Protein AF-A0A844P7H4-F1 (afdb_monomer)

Foldseek 3Di:
DCVVCVVVVVVVVVVVPVVVVVVVVVVVVVVVVVVVVVVVVVVVVVVVVLVVVLVVVLVVLLVVLVVVVVVVCVPDDVVVVVVVPVVDDPCNSVVVSVVVSVVVNVVSVVVVVVVVVVVVD

Organism: Aliivibrio fischeri (NCBI:txid668)

Solvent-accessible surface area (backbone atoms o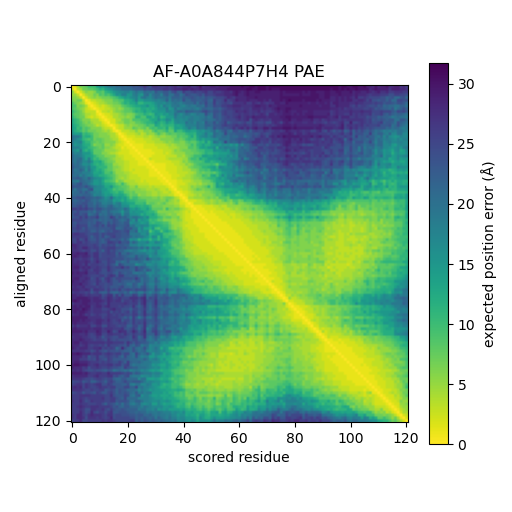nly — not comparable to full-atom values): 6699 Å² total; per-residue (Å²): 133,68,74,78,48,51,65,55,52,49,50,51,55,60,63,45,49,60,58,50,52,52,50,52,52,51,47,53,53,49,51,52,51,50,51,50,48,53,58,54,47,51,56,53,50,52,54,50,52,49,52,51,50,49,52,52,52,35,50,50,49,42,52,48,57,52,54,52,49,53,57,49,57,72,76,46,61,70,70,57,58,54,56,48,57,75,75,49,61,93,57,50,64,64,53,53,33,49,56,52,32,53,54,49,45,54,50,52,49,56,50,51,55,52,52,54,53,63,72,75,101

Mean predicted aligned error: 13.63 Å

InterPro domains:
  IPR035210 Protein of unknown function DUF5455 [PF17537] (19-113)

Sequence (121 aa):
MPVFLLPVLGSIATALRIPAIVAFIAGLVAQLVAWFSVFIARGIALNLAIVVLVVALAVAISAGFWSMLEGISYVLPPEFSKAMGMITPSNAVPCLSTIAAAKIARWVWIWQVYAIHKVTG

Secondary structure (DSSP, 8-state):
--GGGHHHHHHHHHHHHHHHHHHHHHHHHHHHHHHHHHHHHHHHHHHHHHHHHHHHHHHHHHHHHHHHHHHHHHHS-HHHHHHHHHHS-TTHHHHHHHHHHHHHHHHHHHHHHHHHHHHH-

Structure (mmCIF, N/CA/C/O backbone):
data_AF-A0A844P7H4-F1
#
_entry.id   AF-A0A844P7H4-F1
#
loop_
_atom_site.group_PDB
_atom_site.id
_atom_site.type_symbol
_atom_site.label_atom_id
_atom_site.label_alt_id
_atom_site.label_comp_id
_atom_site.label_asym_id
_atom_site.label_entity_id
_atom_site.label_seq_id
_atom_site.pdbx_PDB_ins_code
_atom_site.Cartn_x
_atom_site.Cartn_y
_atom_site.Cartn_z
_atom_site.occupancy
_atom_site.B_iso_or_equiv
_atom_site.auth_seq_id
_atom_site.auth_comp_id
_atom_site.auth_asym_id
_atom_site.auth_atom_id
_atom_site.pdbx_PDB_model_num
ATOM 1 N N . MET A 1 1 ? -56.809 -23.450 33.975 1.00 49.19 1 MET A N 1
ATOM 2 C CA . MET A 1 1 ? -56.123 -23.398 35.286 1.00 49.19 1 MET A CA 1
ATOM 3 C C . MET A 1 1 ? -54.782 -22.641 35.178 1.00 49.19 1 MET A C 1
ATOM 5 O O . MET A 1 1 ? -53.750 -23.221 35.480 1.00 49.19 1 MET A O 1
ATOM 9 N N . PRO A 1 2 ? -54.739 -21.362 34.741 1.00 57.38 2 PRO A N 1
ATOM 10 C CA . PRO A 1 2 ? -53.464 -20.647 34.563 1.00 57.38 2 PRO A CA 1
ATOM 11 C C . PRO A 1 2 ? -52.957 -19.952 35.841 1.00 57.38 2 PRO A C 1
ATOM 13 O O . PRO A 1 2 ? -51.840 -19.446 35.870 1.00 57.38 2 PRO A O 1
ATOM 16 N N . VAL A 1 3 ? -53.763 -19.930 36.909 1.00 59.84 3 VAL A N 1
ATOM 17 C CA . VAL A 1 3 ? -53.492 -19.161 38.138 1.00 59.84 3 VAL A CA 1
ATOM 18 C C . VAL A 1 3 ? -52.224 -19.637 38.862 1.00 59.84 3 VAL A C 1
ATOM 20 O O . VAL A 1 3 ? -51.541 -18.835 39.488 1.00 59.84 3 VAL A O 1
ATOM 23 N N . PHE A 1 4 ? -51.842 -20.909 38.702 1.00 60.84 4 PHE A N 1
ATOM 24 C CA . PHE A 1 4 ? -50.629 -21.473 39.306 1.00 60.84 4 PHE A CA 1
ATOM 25 C C . PHE A 1 4 ? -49.322 -20.989 38.644 1.00 60.84 4 PHE A C 1
ATOM 27 O O . PHE A 1 4 ? -48.258 -21.086 39.249 1.00 60.84 4 PHE A O 1
ATOM 34 N N . LEU A 1 5 ? -49.387 -20.431 37.426 1.00 62.44 5 LEU A N 1
ATOM 35 C CA . LEU A 1 5 ? -48.218 -19.905 36.706 1.00 62.44 5 LEU A CA 1
ATOM 36 C C . LEU A 1 5 ? -47.942 -18.426 37.008 1.00 62.44 5 LEU A C 1
ATOM 38 O O . LEU A 1 5 ? -46.821 -17.973 36.805 1.00 62.44 5 LEU A O 1
ATOM 42 N N . LEU A 1 6 ? -48.919 -17.673 37.526 1.00 70.62 6 LEU A N 1
ATOM 43 C CA . LEU A 1 6 ? -48.759 -16.258 37.893 1.00 70.62 6 LEU A CA 1
ATOM 44 C C . LEU A 1 6 ? -47.647 -15.995 38.929 1.00 70.62 6 LEU A C 1
ATOM 46 O O . LEU A 1 6 ? -46.863 -15.072 38.704 1.00 70.62 6 LEU A O 1
ATOM 50 N N . PRO A 1 7 ? -47.503 -16.777 40.020 1.00 70.44 7 PRO A N 1
ATOM 51 C CA . P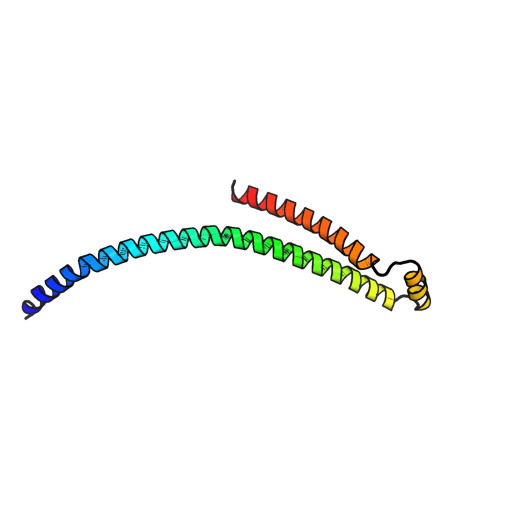RO A 1 7 ? -46.409 -16.560 40.967 1.00 70.44 7 PRO A CA 1
ATOM 52 C C . PRO A 1 7 ? -45.037 -16.944 40.392 1.00 70.44 7 PRO A C 1
ATOM 54 O O . PRO A 1 7 ? -44.039 -16.317 40.739 1.00 70.44 7 PRO A O 1
ATOM 57 N N . VAL A 1 8 ? -44.982 -17.910 39.467 1.00 70.56 8 VAL A N 1
ATOM 58 C CA . VAL A 1 8 ? -43.747 -18.313 38.768 1.00 70.56 8 VAL A CA 1
ATOM 59 C C . VAL A 1 8 ? -43.339 -17.267 37.726 1.00 70.56 8 VAL A C 1
ATOM 61 O O . VAL A 1 8 ? -42.184 -16.867 37.661 1.00 70.56 8 VAL A O 1
ATOM 64 N N . LEU A 1 9 ? -44.290 -16.743 36.952 1.00 65.94 9 LEU A N 1
ATOM 65 C CA . LEU A 1 9 ? -44.050 -15.637 36.023 1.00 65.94 9 LEU A CA 1
ATOM 66 C C . LEU A 1 9 ? -43.665 -14.351 36.769 1.00 65.94 9 LEU A C 1
ATOM 68 O O . LEU A 1 9 ? -42.801 -13.614 36.304 1.00 65.94 9 LEU A O 1
ATOM 72 N N . GLY A 1 10 ? -44.247 -14.107 37.946 1.00 70.44 10 GLY A N 1
ATOM 73 C CA . GLY A 1 10 ? -43.883 -12.989 38.817 1.00 70.44 10 GLY A CA 1
ATOM 74 C C . GLY A 1 10 ? -42.470 -13.106 39.393 1.00 70.44 10 GLY A C 1
ATOM 75 O O . GLY A 1 10 ? -41.723 -12.125 39.381 1.00 70.44 10 GLY A O 1
ATOM 76 N N . SER A 1 11 ? -42.059 -14.293 39.850 1.00 68.62 11 SER A N 1
ATOM 77 C CA . SER A 1 11 ? -40.707 -14.511 40.383 1.00 68.62 11 SER A CA 1
ATOM 78 C C . SER A 1 11 ? -39.639 -14.446 39.289 1.00 68.62 11 SER A C 1
ATOM 80 O O . SER A 1 11 ? -38.612 -13.797 39.483 1.00 68.62 11 SER A O 1
ATOM 82 N N . ILE A 1 12 ? -39.917 -15.003 38.107 1.00 67.25 12 ILE A N 1
ATOM 83 C CA . ILE A 1 12 ? -39.055 -14.904 36.921 1.00 67.25 12 ILE A CA 1
ATOM 84 C C . ILE A 1 12 ? -38.939 -13.445 36.458 1.00 67.25 12 ILE A C 1
ATOM 86 O O . ILE A 1 12 ? -37.832 -12.954 36.250 1.00 67.25 12 ILE A O 1
ATOM 90 N N . ALA A 1 13 ? -40.051 -12.709 36.362 1.00 66.38 13 ALA A N 1
ATOM 91 C CA . ALA A 1 13 ? -40.032 -11.299 35.970 1.00 66.38 13 ALA A CA 1
ATOM 92 C C . ALA A 1 13 ? -39.254 -10.423 36.965 1.00 66.38 13 ALA A C 1
ATOM 94 O O . ALA A 1 13 ? -38.560 -9.492 36.559 1.00 66.38 13 ALA A O 1
ATOM 95 N N . THR A 1 14 ? -39.331 -10.722 38.263 1.00 68.00 14 THR A N 1
ATOM 96 C CA . THR A 1 14 ? -38.598 -9.972 39.295 1.00 68.00 14 THR A CA 1
ATOM 97 C C . THR A 1 14 ? -37.107 -10.320 39.287 1.00 68.00 14 THR A C 1
ATOM 99 O O . THR A 1 14 ? -36.274 -9.422 39.398 1.00 68.00 14 THR A O 1
ATOM 102 N N . ALA A 1 15 ? -36.762 -11.592 39.064 1.00 71.19 15 ALA A N 1
ATOM 103 C CA . ALA A 1 15 ? -35.381 -12.051 38.941 1.00 71.19 15 ALA A CA 1
ATOM 104 C C . ALA A 1 15 ? -34.687 -11.533 37.669 1.00 71.19 15 ALA A C 1
ATOM 106 O O . ALA A 1 15 ? -33.499 -11.228 37.715 1.00 71.19 15 ALA A O 1
ATOM 107 N N . LEU A 1 16 ? -35.412 -11.374 36.552 1.00 70.31 16 LEU A N 1
ATOM 108 C CA . LEU A 1 16 ? -34.856 -10.853 35.294 1.00 70.31 16 LEU A CA 1
ATOM 109 C C . LEU A 1 16 ? -34.705 -9.327 35.245 1.00 70.31 16 LEU A C 1
ATOM 111 O O . LEU A 1 16 ? -33.968 -8.833 34.394 1.00 70.31 16 LEU A O 1
ATOM 115 N N . ARG A 1 17 ? -35.332 -8.560 36.147 1.00 72.38 17 ARG A N 1
ATOM 116 C CA . ARG A 1 17 ? -35.224 -7.086 36.152 1.00 72.38 17 ARG A CA 1
ATOM 117 C C . ARG A 1 17 ? -33.792 -6.589 36.344 1.00 72.38 17 ARG A C 1
ATOM 119 O O . ARG A 1 17 ? -33.374 -5.670 35.648 1.00 72.38 17 ARG A O 1
ATOM 126 N N . ILE A 1 18 ? -33.041 -7.199 37.259 1.00 74.75 18 ILE A N 1
ATOM 127 C CA . ILE A 1 18 ? -31.658 -6.792 37.550 1.00 74.75 18 ILE A CA 1
ATOM 128 C C . ILE A 1 18 ? -30.722 -7.160 36.378 1.00 74.75 18 ILE A C 1
ATOM 130 O O . ILE A 1 18 ? -30.050 -6.262 35.870 1.00 74.75 18 ILE A O 1
ATOM 134 N N . PRO A 1 19 ? -30.725 -8.406 35.855 1.00 78.19 19 PRO A N 1
ATOM 135 C CA . PRO A 1 19 ? -29.982 -8.762 34.645 1.00 78.19 19 PRO A CA 1
ATOM 136 C C . PRO A 1 19 ? -30.349 -7.921 33.419 1.00 78.19 19 PRO A C 1
ATOM 138 O O . PRO A 1 19 ? -29.464 -7.572 32.646 1.00 78.19 19 PRO A O 1
ATOM 141 N N . ALA A 1 20 ? -31.624 -7.562 33.237 1.00 76.62 20 ALA A N 1
ATOM 142 C CA . ALA A 1 20 ? -32.070 -6.771 32.091 1.00 76.62 20 ALA A CA 1
ATOM 143 C C . ALA A 1 20 ? -31.524 -5.335 32.121 1.00 76.62 20 ALA A C 1
ATOM 145 O O . ALA A 1 20 ? -31.093 -4.822 31.091 1.00 76.62 20 ALA A O 1
ATOM 146 N N . ILE A 1 21 ? -31.484 -4.698 33.296 1.00 77.00 21 ILE A N 1
ATOM 147 C CA . ILE A 1 21 ? -30.887 -3.363 33.458 1.00 77.00 21 ILE A CA 1
ATOM 148 C C . ILE A 1 21 ? -29.371 -3.429 33.249 1.00 77.00 21 ILE A C 1
ATOM 150 O O . ILE A 1 21 ? -28.807 -2.584 32.557 1.00 77.00 21 ILE A O 1
ATOM 154 N N . VAL A 1 22 ? -28.712 -4.456 33.791 1.00 81.19 22 VAL A N 1
ATOM 155 C CA . VAL A 1 22 ? -27.272 -4.667 33.595 1.00 81.19 22 VAL A CA 1
ATOM 156 C C . VAL A 1 22 ? -26.949 -4.891 32.115 1.00 81.19 22 VAL A C 1
ATOM 158 O O . VAL A 1 22 ? -26.030 -4.262 31.600 1.00 81.19 22 VAL A O 1
ATOM 161 N N . ALA A 1 23 ? -27.726 -5.711 31.406 1.00 79.88 23 ALA A N 1
ATOM 162 C CA . ALA A 1 23 ? -27.557 -5.947 29.974 1.00 79.88 23 ALA A CA 1
ATOM 163 C C . ALA A 1 23 ? -27.818 -4.684 29.139 1.00 79.88 23 ALA A C 1
ATOM 165 O O . ALA A 1 23 ? -27.099 -4.423 28.178 1.00 79.88 23 ALA A O 1
ATOM 166 N N . PHE A 1 24 ? -28.803 -3.870 29.522 1.00 78.81 24 PHE A N 1
ATOM 167 C CA . PHE A 1 24 ? -29.093 -2.597 28.865 1.00 78.81 24 PHE A CA 1
ATOM 168 C C . PHE A 1 24 ? -27.950 -1.583 29.030 1.00 78.81 24 PHE A C 1
ATOM 170 O O . PHE A 1 24 ? -27.502 -0.992 28.048 1.00 78.81 24 PHE A O 1
ATOM 177 N N . ILE A 1 25 ? -27.424 -1.418 30.249 1.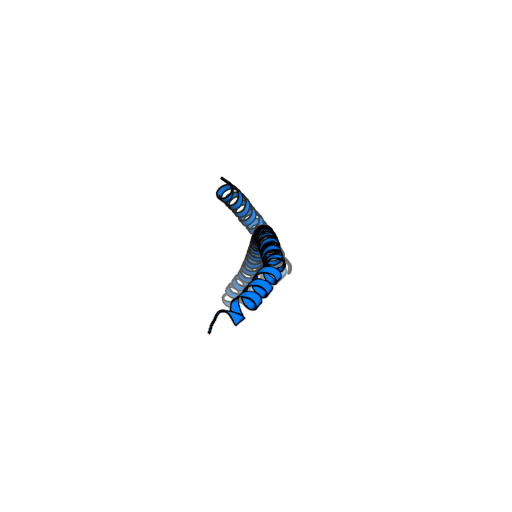00 81.94 25 ILE A N 1
ATOM 178 C CA . ILE A 1 25 ? -26.295 -0.515 30.520 1.00 81.94 25 ILE A CA 1
ATOM 179 C C . ILE A 1 25 ? -25.014 -1.033 29.857 1.00 81.94 25 ILE A C 1
ATOM 181 O O . ILE A 1 25 ? -24.302 -0.261 29.218 1.00 81.94 25 ILE A O 1
ATOM 185 N N . ALA A 1 26 ? -24.737 -2.336 29.944 1.00 77.88 26 ALA A N 1
ATOM 186 C CA . ALA A 1 26 ? -23.609 -2.953 29.251 1.00 77.88 26 ALA A CA 1
ATOM 187 C C . ALA A 1 26 ? -23.717 -2.778 27.728 1.00 77.88 26 ALA A C 1
ATOM 189 O O . ALA A 1 26 ? -22.720 -2.475 27.077 1.00 77.88 26 ALA A O 1
ATOM 190 N N . GLY A 1 27 ? -24.926 -2.889 27.171 1.00 79.44 27 GLY A N 1
ATOM 191 C CA . GLY A 1 27 ? -25.213 -2.610 25.767 1.00 79.44 27 GLY A CA 1
ATOM 192 C C . GLY A 1 27 ? -24.925 -1.157 25.384 1.00 79.44 27 GLY A C 1
ATOM 193 O O . GLY A 1 27 ? -24.248 -0.921 24.389 1.00 79.44 27 GLY A O 1
ATOM 194 N N . LEU A 1 28 ? -25.347 -0.181 26.194 1.00 81.88 28 LEU A N 1
ATOM 195 C CA . LEU A 1 28 ? -25.045 1.241 25.969 1.00 81.88 28 LEU A CA 1
ATOM 196 C C . LEU A 1 28 ? -23.541 1.537 26.009 1.00 81.88 28 LEU A C 1
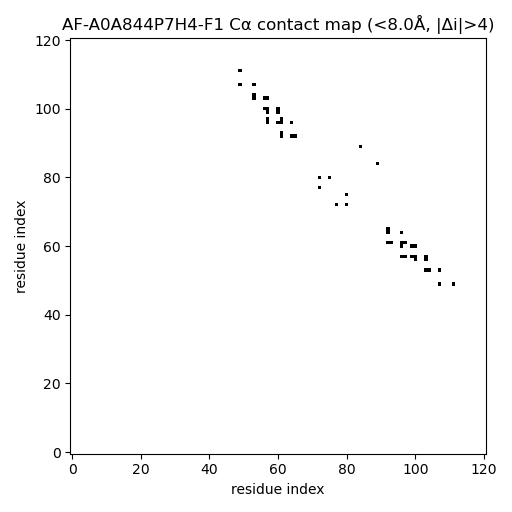ATOM 198 O O . LEU A 1 28 ? -23.030 2.258 25.152 1.00 81.88 28 LEU A O 1
ATOM 202 N N . VAL A 1 29 ? -22.821 0.959 26.972 1.00 79.06 29 VAL A N 1
ATOM 203 C CA . VAL A 1 29 ? -21.362 1.103 27.076 1.00 79.06 29 VAL A CA 1
ATOM 204 C C . VAL A 1 29 ? -20.668 0.445 25.884 1.00 79.06 29 VAL A C 1
ATOM 206 O O . VAL A 1 29 ? -19.781 1.052 25.288 1.00 79.06 29 VAL A O 1
ATOM 209 N N . ALA A 1 30 ? -21.095 -0.752 25.479 1.00 80.75 30 ALA A N 1
ATOM 210 C CA . ALA A 1 30 ? -20.564 -1.429 24.300 1.00 80.75 30 ALA A CA 1
ATOM 211 C C . ALA A 1 30 ? -20.814 -0.621 23.018 1.00 80.75 30 ALA A C 1
ATOM 213 O O . ALA A 1 30 ? -19.909 -0.492 22.199 1.00 80.75 30 ALA A O 1
ATOM 214 N N . GLN A 1 31 ? -21.996 -0.017 22.870 1.00 82.81 31 GLN A N 1
ATOM 215 C CA . GLN A 1 31 ? -22.332 0.853 21.741 1.00 82.81 31 GLN A CA 1
ATOM 216 C C . GLN A 1 31 ? -21.429 2.095 21.699 1.00 82.81 31 GLN A C 1
ATOM 218 O O . GLN A 1 31 ? -20.943 2.478 20.635 1.00 82.81 31 GLN A O 1
ATOM 223 N N . LEU A 1 32 ? -21.173 2.706 22.861 1.00 81.19 32 LEU A N 1
ATOM 224 C CA . LEU A 1 32 ? -20.301 3.871 22.992 1.00 81.19 32 LEU A CA 1
ATOM 225 C C . LEU A 1 32 ? -18.850 3.518 22.643 1.00 81.19 32 LEU A C 1
ATOM 227 O O . LEU A 1 32 ? -18.217 4.208 21.846 1.00 81.19 32 LEU A O 1
ATOM 231 N N . VAL A 1 33 ? -18.337 2.410 23.181 1.00 78.94 33 VAL A N 1
ATOM 232 C CA . VAL A 1 33 ? -16.992 1.904 22.871 1.00 78.94 33 VAL A CA 1
ATOM 233 C C . VAL A 1 33 ? -16.875 1.529 21.393 1.00 78.94 33 VAL A C 1
ATOM 235 O O . VAL A 1 33 ? -15.880 1.873 20.758 1.00 78.94 33 VAL A O 1
ATOM 238 N N . ALA A 1 34 ? -17.894 0.894 20.809 1.00 82.19 34 ALA A N 1
ATOM 239 C CA . ALA A 1 34 ? -17.929 0.575 19.386 1.00 82.19 34 ALA A CA 1
ATOM 240 C C . ALA A 1 34 ? -17.879 1.848 18.529 1.00 82.19 34 ALA A C 1
ATOM 242 O O . ALA A 1 34 ? -17.088 1.920 17.588 1.00 82.19 34 ALA A O 1
ATOM 243 N N . TRP A 1 35 ? -18.638 2.884 18.891 1.00 76.12 35 TRP A N 1
ATOM 244 C CA . TRP A 1 35 ? -18.610 4.172 18.202 1.00 76.12 35 TRP A CA 1
ATOM 245 C C . TRP A 1 35 ? -17.225 4.832 18.263 1.00 76.12 35 TRP A C 1
ATOM 247 O O . TRP A 1 35 ? -16.686 5.224 17.226 1.00 76.12 35 TRP A O 1
ATOM 257 N N . PHE A 1 36 ? -16.596 4.862 19.443 1.00 71.56 36 PHE A N 1
ATOM 258 C CA . PHE A 1 36 ? -15.223 5.356 19.592 1.00 71.56 36 PHE A CA 1
ATOM 259 C C . PHE A 1 36 ? -14.205 4.514 18.811 1.00 71.56 36 PHE A C 1
ATOM 261 O O . PHE A 1 36 ? -13.286 5.069 18.208 1.00 71.56 36 PHE A O 1
ATOM 268 N N . SER A 1 37 ? -14.379 3.191 18.762 1.00 70.31 37 SER A N 1
ATOM 269 C CA . SER A 1 37 ? -13.486 2.299 18.019 1.00 70.31 37 SER A CA 1
ATOM 270 C C . SER A 1 37 ? -13.536 2.570 16.516 1.00 70.31 37 SER A C 1
ATOM 272 O O . SER A 1 37 ? -12.490 2.676 15.884 1.00 70.31 37 SER A O 1
ATOM 274 N N . VAL A 1 38 ? -14.731 2.779 15.952 1.00 76.94 38 VAL A N 1
ATOM 275 C CA . VAL A 1 38 ? -14.916 3.118 14.535 1.00 76.94 38 VAL A CA 1
ATOM 276 C C . VAL A 1 38 ? -14.360 4.509 14.245 1.00 76.94 38 VAL A C 1
ATOM 278 O O . VAL A 1 38 ? -13.721 4.709 13.214 1.00 76.94 38 VAL A O 1
ATOM 281 N N . PHE A 1 39 ? -14.549 5.463 15.160 1.00 69.75 39 PHE A N 1
ATOM 282 C CA . PHE A 1 39 ? -14.021 6.819 15.020 1.00 69.75 39 PHE A CA 1
ATOM 283 C C . PHE A 1 39 ? -12.485 6.834 14.947 1.00 69.75 39 PHE A C 1
ATOM 285 O O . PHE A 1 39 ? -11.913 7.414 14.023 1.00 69.75 39 PHE A O 1
ATOM 292 N N . ILE A 1 40 ? -11.814 6.126 15.861 1.00 72.19 40 ILE A N 1
ATOM 293 C CA . ILE A 1 40 ? -10.349 6.000 15.874 1.00 72.19 40 ILE A CA 1
ATOM 294 C C . ILE A 1 40 ? -9.864 5.185 14.668 1.00 72.19 40 ILE A C 1
ATOM 296 O O . ILE A 1 40 ? -8.936 5.599 13.967 1.00 72.19 40 ILE A O 1
ATOM 300 N N . ALA A 1 41 ? -10.516 4.054 14.380 1.00 77.56 41 ALA A N 1
ATOM 301 C CA . ALA A 1 41 ? -10.163 3.191 13.258 1.00 77.56 41 ALA A CA 1
ATOM 302 C C . ALA A 1 41 ? -10.264 3.925 11.916 1.00 77.56 41 ALA A C 1
ATOM 304 O O . ALA A 1 41 ? -9.428 3.705 11.045 1.00 77.56 41 ALA A O 1
ATOM 305 N N . ARG A 1 42 ? -11.222 4.845 11.751 1.00 73.69 42 ARG A N 1
ATOM 306 C CA . ARG A 1 42 ? -11.373 5.643 10.527 1.00 73.69 42 ARG A CA 1
ATOM 307 C C . ARG A 1 42 ? -10.181 6.573 10.288 1.00 73.69 42 ARG A C 1
ATOM 309 O O . ARG A 1 42 ? -9.730 6.684 9.151 1.00 73.69 42 ARG A O 1
ATOM 316 N N . GLY A 1 43 ? -9.638 7.194 11.337 1.00 71.88 43 GLY A N 1
ATOM 317 C CA . GLY A 1 43 ? -8.432 8.023 11.230 1.00 71.88 43 GLY A CA 1
ATOM 318 C C . GLY A 1 43 ? -7.195 7.207 10.847 1.00 71.88 43 GLY A C 1
ATOM 319 O O . GLY A 1 43 ? -6.450 7.579 9.941 1.00 71.88 43 GLY A O 1
ATOM 320 N N . ILE A 1 44 ? -7.015 6.048 11.486 1.00 77.81 44 ILE A N 1
ATOM 321 C CA . ILE A 1 44 ? -5.901 5.134 11.195 1.00 77.81 44 ILE A CA 1
ATOM 322 C C . ILE A 1 44 ? -6.021 4.559 9.778 1.00 77.81 44 ILE A C 1
ATOM 324 O O . ILE A 1 44 ? -5.033 4.523 9.048 1.00 77.81 44 ILE A O 1
ATOM 328 N N . ALA A 1 45 ? -7.225 4.161 9.361 1.00 72.25 45 ALA A N 1
ATOM 329 C CA . ALA A 1 45 ? -7.485 3.607 8.037 1.00 72.25 45 ALA A CA 1
ATOM 330 C C . ALA A 1 45 ? -7.194 4.616 6.918 1.00 72.25 45 ALA A C 1
ATOM 332 O O . ALA A 1 45 ? -6.595 4.243 5.914 1.00 72.25 45 ALA A O 1
ATOM 333 N N . LEU A 1 46 ? -7.560 5.891 7.096 1.00 75.50 46 LEU A N 1
ATOM 334 C CA . LEU A 1 46 ? -7.234 6.945 6.130 1.00 75.50 46 LEU A CA 1
ATOM 335 C C . LEU A 1 46 ? -5.721 7.157 6.020 1.00 75.50 46 LEU A C 1
ATOM 337 O O . LEU A 1 46 ? -5.190 7.166 4.911 1.00 75.50 46 LEU A O 1
ATOM 341 N N . ASN A 1 47 ? -5.017 7.257 7.150 1.00 77.81 47 ASN A N 1
ATOM 342 C CA . ASN A 1 47 ? -3.561 7.416 7.152 1.00 77.81 47 ASN A CA 1
ATOM 343 C C . ASN A 1 47 ? -2.855 6.219 6.496 1.00 77.81 47 ASN A C 1
ATOM 345 O O . ASN A 1 47 ? -1.966 6.408 5.668 1.00 77.81 47 ASN A O 1
ATOM 349 N N . LEU A 1 48 ? -3.283 4.991 6.805 1.00 77.81 48 LEU A N 1
ATOM 350 C CA . LEU A 1 48 ? -2.760 3.781 6.166 1.00 77.81 48 LEU A CA 1
ATOM 351 C C . LEU A 1 48 ? -3.051 3.752 4.665 1.00 77.81 48 LEU A C 1
ATOM 353 O O . LEU A 1 48 ? -2.151 3.450 3.887 1.00 77.81 48 LEU A O 1
ATOM 357 N N . ALA A 1 49 ? -4.267 4.103 4.243 1.00 73.50 49 ALA A N 1
ATOM 358 C CA . ALA A 1 49 ? -4.624 4.156 2.828 1.00 73.50 49 ALA A CA 1
ATOM 359 C C . ALA A 1 49 ? -3.733 5.141 2.055 1.00 73.50 49 ALA A C 1
ATOM 361 O O . ALA A 1 49 ? -3.304 4.836 0.944 1.00 73.50 49 ALA A O 1
ATOM 362 N N . ILE A 1 50 ? -3.396 6.287 2.654 1.00 76.31 50 ILE A N 1
ATOM 363 C CA . ILE A 1 50 ? -2.501 7.282 2.048 1.00 76.31 50 ILE A CA 1
ATOM 364 C C . ILE A 1 50 ? -1.070 6.748 1.949 1.00 76.31 50 ILE A C 1
ATOM 366 O O . ILE A 1 50 ? -0.453 6.867 0.893 1.00 76.31 50 ILE A O 1
ATOM 370 N N . VAL A 1 51 ? -0.546 6.120 3.006 1.00 79.69 51 VAL A N 1
ATOM 371 C CA . VAL A 1 51 ? 0.793 5.508 2.975 1.00 79.69 51 VAL A CA 1
ATOM 372 C C . VAL A 1 51 ? 0.866 4.430 1.893 1.00 79.69 51 VAL A C 1
ATOM 374 O O . VAL A 1 51 ? 1.792 4.435 1.084 1.00 79.69 51 VAL A O 1
ATOM 377 N N . VAL A 1 52 ? -0.135 3.549 1.822 1.00 79.56 52 VAL A N 1
ATOM 378 C CA . VAL A 1 52 ? -0.219 2.502 0.794 1.00 79.56 52 VAL A CA 1
ATOM 379 C C . VAL A 1 52 ? -0.292 3.111 -0.606 1.00 79.56 52 VAL A C 1
ATOM 381 O O . VAL A 1 52 ? 0.419 2.653 -1.497 1.00 79.56 52 VAL A O 1
ATOM 384 N N . LEU A 1 53 ? -1.082 4.170 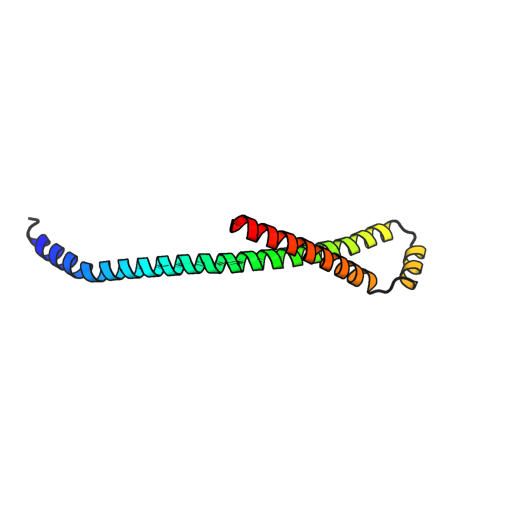-0.804 1.00 78.38 53 LEU A N 1
ATOM 385 C CA . LEU A 1 53 ? -1.179 4.879 -2.082 1.00 78.38 53 LEU A CA 1
ATOM 386 C C . LEU A 1 53 ? 0.178 5.453 -2.522 1.00 78.38 53 LEU A C 1
ATOM 388 O O . LEU A 1 53 ? 0.582 5.254 -3.667 1.00 78.38 53 LEU A O 1
ATOM 392 N N . VAL A 1 54 ? 0.898 6.135 -1.623 1.00 79.19 54 VAL A N 1
ATOM 393 C CA . VAL A 1 54 ? 2.220 6.720 -1.917 1.00 79.19 54 VAL A CA 1
ATOM 394 C C . VAL A 1 54 ? 3.234 5.633 -2.268 1.00 79.19 54 VAL A C 1
ATOM 396 O O . VAL A 1 54 ? 3.970 5.775 -3.245 1.00 79.19 54 VAL A O 1
ATOM 399 N N . VAL A 1 55 ? 3.258 4.534 -1.509 1.00 80.75 55 VAL A N 1
ATOM 400 C CA . VAL A 1 55 ? 4.162 3.405 -1.767 1.00 80.75 55 VAL A CA 1
ATOM 401 C C . VAL A 1 55 ? 3.834 2.742 -3.105 1.00 80.75 55 VAL A C 1
ATOM 403 O O . VAL A 1 55 ? 4.738 2.524 -3.910 1.00 80.75 55 VAL A O 1
ATOM 406 N N . ALA A 1 56 ? 2.557 2.481 -3.393 1.00 75.88 56 ALA A N 1
ATOM 407 C CA . ALA A 1 56 ? 2.130 1.885 -4.658 1.00 75.88 56 ALA A CA 1
ATOM 408 C C . ALA A 1 56 ? 2.518 2.757 -5.864 1.00 75.88 56 ALA A C 1
ATOM 410 O O . ALA A 1 56 ? 3.053 2.250 -6.851 1.00 75.88 56 ALA A O 1
ATOM 411 N N . LEU A 1 57 ? 2.325 4.077 -5.766 1.00 77.00 57 LEU A N 1
ATOM 412 C CA . LEU A 1 57 ? 2.752 5.034 -6.789 1.00 77.00 57 LEU 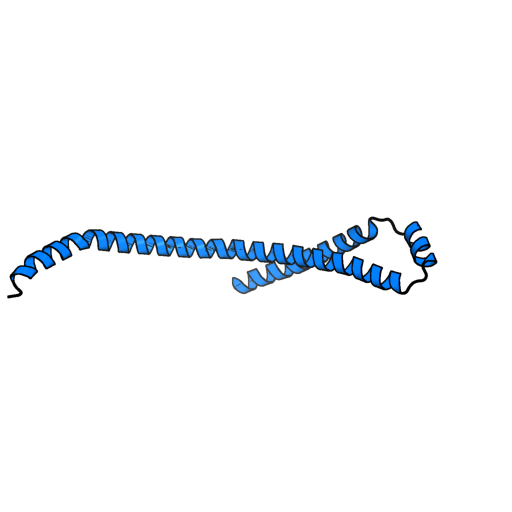A CA 1
ATOM 413 C C . LEU A 1 57 ? 4.274 5.029 -6.983 1.00 77.00 57 LEU A C 1
ATOM 415 O O . LEU A 1 57 ? 4.744 4.999 -8.118 1.00 77.00 57 LEU A O 1
ATOM 419 N N . ALA A 1 58 ? 5.056 5.019 -5.902 1.00 77.75 58 ALA A N 1
ATOM 420 C CA . ALA A 1 58 ? 6.517 4.985 -5.984 1.00 77.75 58 ALA A CA 1
ATOM 421 C C . ALA A 1 58 ? 7.040 3.703 -6.664 1.00 77.75 58 ALA A C 1
ATOM 423 O O . ALA A 1 58 ? 7.970 3.760 -7.478 1.00 77.75 58 ALA A O 1
ATOM 424 N N . VAL A 1 59 ? 6.417 2.556 -6.376 1.00 81.69 59 VAL A N 1
ATOM 425 C CA . VAL A 1 59 ? 6.731 1.276 -7.029 1.00 81.69 59 VAL A CA 1
ATOM 426 C C . VAL A 1 59 ? 6.369 1.320 -8.514 1.00 81.69 59 VAL A C 1
ATOM 428 O O . VAL A 1 59 ? 7.194 0.947 -9.346 1.00 81.69 59 VAL A O 1
ATOM 431 N N . ALA A 1 60 ? 5.189 1.840 -8.865 1.00 77.69 60 ALA A N 1
ATOM 432 C CA . ALA A 1 60 ? 4.747 1.950 -10.254 1.00 77.69 60 ALA A CA 1
ATOM 433 C C . ALA A 1 60 ? 5.677 2.836 -11.101 1.00 77.69 60 ALA A C 1
ATOM 435 O O . ALA A 1 60 ? 6.037 2.460 -12.214 1.00 77.69 60 ALA A O 1
ATOM 436 N N . ILE A 1 61 ? 6.127 3.976 -10.564 1.00 78.19 61 ILE A N 1
ATOM 437 C CA . ILE A 1 61 ? 7.110 4.845 -11.234 1.00 78.19 61 ILE A CA 1
ATOM 438 C C . ILE A 1 61 ? 8.422 4.098 -11.471 1.00 78.19 61 ILE A C 1
ATOM 440 O O . ILE A 1 61 ? 8.983 4.155 -12.562 1.00 78.19 61 ILE A O 1
ATOM 444 N N . SER A 1 62 ? 8.921 3.409 -10.443 1.00 78.19 62 SER A N 1
ATOM 445 C CA . SER A 1 62 ? 10.187 2.681 -10.529 1.00 78.19 62 SER A CA 1
ATOM 446 C C . SER A 1 62 ? 10.118 1.585 -11.592 1.00 78.19 62 SER A C 1
ATOM 448 O O . SER A 1 62 ? 11.014 1.490 -12.426 1.00 78.19 62 SER A O 1
ATOM 450 N N . ALA A 1 63 ? 9.027 0.817 -11.618 1.00 80.75 63 ALA A N 1
ATOM 451 C CA . ALA A 1 63 ? 8.777 -0.186 -12.647 1.00 80.75 63 ALA A CA 1
ATOM 452 C C . ALA A 1 63 ? 8.639 0.435 -14.050 1.00 80.75 63 ALA A C 1
ATOM 454 O O . ALA A 1 63 ? 9.147 -0.127 -15.016 1.00 80.75 63 ALA A O 1
ATOM 455 N N . GLY A 1 64 ? 8.012 1.611 -14.161 1.00 79.38 64 GLY A N 1
ATOM 456 C CA . GLY A 1 64 ? 7.891 2.355 -15.416 1.00 79.38 64 GLY A CA 1
ATOM 457 C C . GLY A 1 64 ? 9.238 2.782 -16.003 1.00 79.38 64 GLY A C 1
ATOM 458 O O . GLY A 1 64 ? 9.461 2.633 -17.199 1.00 79.38 64 GLY A O 1
ATOM 459 N N . PHE A 1 65 ? 10.171 3.263 -15.178 1.00 81.12 65 PHE A N 1
ATOM 460 C CA . PHE A 1 65 ? 11.513 3.608 -15.664 1.00 81.12 65 PHE A CA 1
ATOM 461 C C . PHE A 1 65 ? 12.269 2.388 -16.202 1.00 81.12 65 PHE A C 1
ATOM 463 O O . PHE A 1 65 ? 12.914 2.487 -17.246 1.00 81.12 65 PHE A O 1
ATOM 470 N N . TRP A 1 66 ? 12.168 1.241 -15.525 1.00 84.00 66 TRP A N 1
ATOM 471 C CA . TRP A 1 66 ? 12.787 -0.002 -15.990 1.00 84.00 66 TRP A CA 1
ATOM 472 C C . TRP A 1 66 ? 12.172 -0.498 -17.299 1.00 84.00 66 TRP A C 1
ATOM 474 O O . TRP A 1 66 ? 12.909 -0.781 -18.241 1.00 84.00 66 TRP A O 1
ATOM 484 N N . SER A 1 67 ? 10.843 -0.516 -17.408 1.00 83.88 67 SER A N 1
ATOM 485 C CA . SER A 1 67 ? 10.170 -0.977 -18.626 1.00 83.88 67 SER A CA 1
ATOM 486 C C . SER A 1 67 ? 10.418 -0.063 -19.828 1.00 83.88 67 SER A C 1
ATOM 488 O O . SER A 1 67 ? 10.563 -0.548 -20.949 1.00 83.88 67 SER A O 1
ATOM 490 N N . MET A 1 68 ? 10.535 1.253 -19.621 1.00 82.12 68 MET A N 1
ATOM 491 C CA . MET A 1 68 ? 10.919 2.185 -20.687 1.00 82.12 68 MET A CA 1
ATOM 492 C C . MET A 1 68 ? 12.345 1.924 -21.181 1.00 82.12 68 MET A C 1
ATOM 494 O O . MET A 1 68 ? 12.587 1.957 -22.386 1.00 82.12 68 MET A O 1
ATOM 498 N N . LEU A 1 69 ? 13.285 1.644 -20.274 1.00 83.00 69 LEU A N 1
ATOM 499 C CA . LEU A 1 69 ? 14.668 1.334 -20.644 1.00 83.00 69 LEU A CA 1
ATOM 500 C C . LEU A 1 69 ? 14.783 0.002 -21.384 1.00 83.00 69 LEU A C 1
ATOM 502 O O . LEU A 1 69 ? 15.507 -0.067 -22.374 1.00 83.00 69 LEU A O 1
ATOM 506 N N . GLU A 1 70 ? 14.045 -1.021 -20.958 1.00 83.81 70 GLU A N 1
ATOM 507 C CA . GLU A 1 70 ? 13.958 -2.302 -21.670 1.00 83.81 70 GLU A CA 1
ATOM 508 C C . GLU A 1 70 ? 13.316 -2.149 -23.056 1.00 83.81 70 GLU A C 1
ATOM 510 O O . GLU A 1 70 ? 13.797 -2.712 -24.037 1.00 83.81 70 GLU A O 1
ATOM 515 N N . GLY A 1 71 ? 12.267 -1.329 -23.176 1.00 83.12 71 GLY A N 1
ATOM 516 C CA . GLY A 1 71 ? 11.652 -1.028 -24.470 1.00 83.12 71 GLY A CA 1
ATOM 517 C C . GLY A 1 71 ? 12.611 -0.316 -25.429 1.00 83.12 71 GLY A C 1
ATOM 518 O O . GLY A 1 71 ? 12.645 -0.627 -26.618 1.00 83.12 71 GLY A O 1
ATOM 519 N N . ILE A 1 72 ? 13.426 0.612 -24.919 1.00 84.62 72 ILE A N 1
ATOM 520 C CA . ILE A 1 72 ? 14.443 1.311 -25.717 1.00 84.62 72 ILE A CA 1
ATOM 521 C C . ILE A 1 72 ? 15.580 0.357 -26.102 1.00 84.62 72 ILE A C 1
ATOM 523 O O . ILE A 1 72 ? 16.005 0.358 -27.257 1.00 84.62 72 ILE A O 1
ATOM 527 N N . SER A 1 73 ? 16.064 -0.473 -25.174 1.00 80.69 73 SER A N 1
ATOM 528 C CA . SER A 1 73 ? 17.166 -1.406 -25.442 1.00 80.69 73 SER A CA 1
ATOM 529 C C . SER A 1 73 ? 16.793 -2.497 -26.447 1.00 80.69 73 SER A C 1
ATOM 531 O O . SER A 1 73 ? 17.667 -2.970 -27.166 1.00 80.69 73 SER A O 1
ATOM 533 N N . TYR A 1 74 ? 15.507 -2.841 -26.562 1.00 84.44 74 TYR A N 1
ATOM 534 C CA . TYR A 1 74 ? 15.006 -3.760 -27.584 1.00 84.44 74 TYR A CA 1
ATOM 535 C C . TYR A 1 74 ? 15.128 -3.208 -29.015 1.00 84.44 74 TYR A C 1
ATOM 537 O O . TYR A 1 74 ? 15.379 -3.963 -29.952 1.00 84.44 74 TYR A O 1
ATOM 545 N N . VAL A 1 75 ? 14.947 -1.896 -29.198 1.00 89.19 75 VAL A N 1
ATOM 546 C CA . VAL A 1 75 ? 14.956 -1.250 -30.526 1.00 89.19 75 VAL A CA 1
ATOM 547 C C . VAL A 1 75 ? 16.353 -0.751 -30.908 1.00 89.19 75 VAL A C 1
ATOM 549 O O . VAL A 1 75 ? 16.667 -0.609 -32.091 1.00 89.19 75 VAL A O 1
ATOM 552 N N . LEU A 1 76 ? 17.207 -0.471 -29.921 1.00 84.81 76 LEU A N 1
ATOM 553 C CA . LEU A 1 76 ? 18.547 0.052 -30.158 1.00 84.81 76 LEU A CA 1
ATOM 554 C C . LEU A 1 76 ? 19.553 -1.038 -30.571 1.00 84.81 76 LEU A C 1
ATOM 556 O O . LEU A 1 76 ? 19.556 -2.133 -30.009 1.00 84.81 76 LEU A O 1
ATOM 560 N N . PRO A 1 77 ? 20.500 -0.719 -31.476 1.00 85.06 77 PRO A N 1
ATOM 561 C CA . PRO A 1 77 ? 21.636 -1.588 -31.751 1.00 85.06 77 PRO A CA 1
ATOM 562 C C . PRO A 1 77 ? 22.455 -1.871 -30.474 1.00 85.06 77 PRO A C 1
ATOM 564 O O . PRO A 1 77 ? 22.693 -0.951 -29.681 1.00 85.06 77 PRO A O 1
ATOM 567 N N . PRO A 1 78 ? 22.966 -3.102 -30.286 1.00 80.50 78 PRO A N 1
ATOM 568 C CA . PRO A 1 78 ? 23.626 -3.522 -29.045 1.00 80.50 78 PRO A CA 1
ATOM 569 C C . PRO A 1 78 ? 24.887 -2.711 -28.708 1.00 80.50 78 PRO A C 1
ATOM 571 O O . PRO A 1 78 ? 25.218 -2.541 -27.534 1.00 80.50 78 PRO A O 1
ATOM 574 N N . GLU A 1 79 ? 25.566 -2.153 -29.712 1.00 83.62 79 GLU A N 1
ATOM 575 C CA . GLU A 1 79 ? 26.731 -1.282 -29.507 1.00 83.62 79 GLU A CA 1
ATOM 576 C C . GLU A 1 79 ? 26.364 0.040 -28.818 1.00 83.62 79 GLU A C 1
ATOM 578 O O . GLU A 1 79 ? 27.123 0.550 -27.993 1.00 83.62 79 GLU A O 1
ATOM 583 N N . PHE A 1 80 ? 25.160 0.560 -29.070 1.00 81.62 80 PHE A N 1
ATOM 584 C CA . PHE A 1 80 ? 24.687 1.784 -28.431 1.00 81.62 80 PHE A CA 1
ATOM 585 C C . PHE A 1 80 ? 24.361 1.553 -26.950 1.00 81.62 80 PHE A C 1
ATOM 587 O O . PHE A 1 80 ? 24.691 2.380 -26.102 1.00 81.62 80 PHE A O 1
ATOM 594 N N . SER A 1 81 ? 23.784 0.394 -26.611 1.00 77.56 81 SER A N 1
ATOM 595 C CA . SER A 1 81 ? 23.512 0.025 -25.216 1.00 77.56 81 SER A CA 1
ATOM 596 C C . SER A 1 81 ? 24.798 -0.113 -24.396 1.00 77.56 81 SER A C 1
ATOM 598 O O . SER A 1 81 ? 24.834 0.298 -23.236 1.00 77.56 81 SER A O 1
ATOM 600 N N . LYS A 1 82 ? 25.866 -0.664 -24.988 1.00 80.81 82 LYS A N 1
ATOM 601 C CA . LYS A 1 82 ? 27.175 -0.786 -24.330 1.00 80.81 82 LYS A CA 1
ATOM 602 C C . LYS A 1 82 ? 27.834 0.576 -24.122 1.00 80.81 82 LYS A C 1
ATOM 604 O O . LYS A 1 82 ? 28.305 0.851 -23.022 1.00 80.81 82 LYS A O 1
ATOM 609 N N . ALA A 1 83 ? 27.815 1.442 -25.137 1.00 82.31 83 ALA A N 1
ATOM 610 C CA . ALA A 1 83 ? 28.366 2.793 -25.038 1.00 82.31 83 ALA A CA 1
ATOM 611 C C . ALA A 1 83 ? 27.640 3.635 -23.971 1.00 82.31 83 ALA A C 1
ATOM 613 O O . ALA A 1 83 ? 28.279 4.285 -23.144 1.00 82.31 83 ALA A O 1
ATOM 614 N N . MET A 1 84 ? 26.307 3.562 -23.921 1.00 80.44 84 MET A N 1
ATOM 615 C CA . MET A 1 84 ? 25.514 4.253 -22.899 1.00 80.44 84 MET A CA 1
ATOM 616 C C . MET A 1 84 ? 25.758 3.706 -21.488 1.00 80.44 84 MET A C 1
ATOM 618 O O . MET A 1 84 ? 25.755 4.482 -20.531 1.00 80.44 84 MET A O 1
ATOM 622 N N . GLY A 1 85 ? 26.033 2.407 -21.347 1.00 80.25 85 GLY A N 1
ATOM 623 C CA . GLY A 1 85 ? 26.422 1.794 -20.074 1.00 80.25 85 GLY A CA 1
ATOM 624 C C . GLY A 1 85 ? 27.778 2.266 -19.529 1.00 80.25 85 GLY A C 1
ATOM 625 O O . GLY A 1 85 ? 28.012 2.155 -18.331 1.00 80.25 85 GLY A O 1
ATOM 626 N N . MET A 1 86 ? 28.656 2.828 -20.370 1.00 82.50 86 MET A N 1
ATOM 627 C CA . MET A 1 86 ? 29.929 3.420 -19.923 1.00 82.50 86 MET A CA 1
ATOM 628 C C . MET A 1 86 ? 29.765 4.843 -19.370 1.00 82.50 86 MET A C 1
ATOM 630 O O . MET A 1 86 ? 30.579 5.283 -18.563 1.00 82.50 86 MET A O 1
ATOM 634 N N . ILE A 1 87 ? 28.726 5.565 -19.803 1.00 86.06 87 ILE A N 1
ATOM 635 C CA . ILE A 1 87 ? 28.457 6.958 -19.405 1.00 86.06 87 ILE A CA 1
ATOM 636 C C . ILE A 1 87 ? 27.463 7.013 -18.240 1.00 86.06 87 ILE A C 1
ATOM 638 O O . ILE A 1 87 ? 27.560 7.873 -17.364 1.00 86.06 87 ILE A O 1
ATOM 642 N N . THR A 1 88 ? 26.487 6.107 -18.233 1.00 83.62 88 THR A N 1
ATOM 643 C CA . THR A 1 88 ? 25.382 6.135 -17.276 1.00 83.62 88 THR A CA 1
ATOM 644 C C . THR A 1 88 ? 25.731 5.282 -16.058 1.00 83.62 88 THR A C 1
ATOM 646 O O . THR A 1 88 ? 25.955 4.080 -16.209 1.00 83.62 88 THR A O 1
ATOM 649 N N . PRO A 1 89 ? 25.763 5.848 -14.839 1.00 83.44 89 PRO A N 1
ATOM 650 C CA . PRO A 1 89 ? 26.076 5.067 -13.654 1.00 83.44 89 PRO A CA 1
ATOM 651 C C . PRO A 1 89 ? 24.926 4.104 -13.326 1.00 83.44 89 PRO A C 1
ATOM 653 O O . PRO A 1 89 ? 23.751 4.402 -13.557 1.00 83.44 89 PRO A O 1
ATOM 656 N N . SER A 1 90 ? 25.252 2.950 -12.742 1.00 83.50 90 SER A N 1
ATOM 657 C CA . SER A 1 90 ? 24.287 1.879 -12.437 1.00 83.50 90 SER A CA 1
ATOM 658 C C . SER A 1 90 ? 23.179 2.294 -11.458 1.00 83.50 90 SER A C 1
ATOM 660 O O . SER A 1 90 ? 22.128 1.659 -11.402 1.00 83.50 90 SER A O 1
ATOM 662 N N . ASN A 1 91 ? 23.379 3.381 -10.709 1.00 85.25 91 ASN A N 1
ATOM 663 C CA . ASN A 1 91 ? 22.397 3.960 -9.795 1.00 85.25 91 ASN A CA 1
ATOM 664 C C . ASN A 1 91 ? 21.516 5.053 -10.433 1.00 85.25 91 ASN A C 1
ATOM 666 O O . ASN A 1 91 ? 20.643 5.587 -9.754 1.00 85.25 91 ASN A O 1
ATOM 670 N N . ALA A 1 92 ? 21.688 5.387 -11.716 1.00 84.38 92 ALA A N 1
ATOM 671 C CA . ALA A 1 92 ? 20.924 6.460 -12.35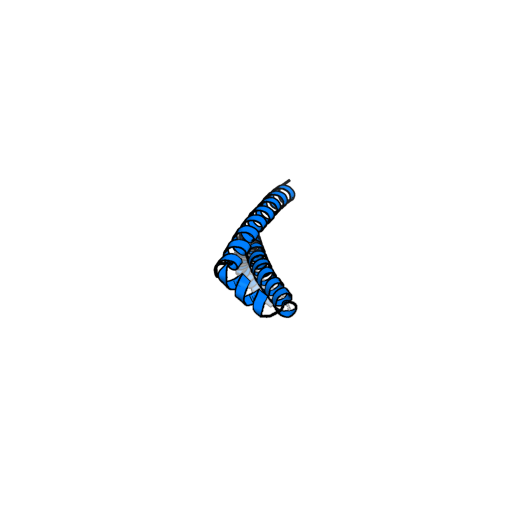2 1.00 84.38 92 ALA A CA 1
ATOM 672 C C . ALA A 1 92 ? 19.408 6.205 -12.314 1.00 84.38 92 ALA A C 1
ATOM 674 O O . ALA A 1 92 ? 18.642 7.095 -11.953 1.00 84.38 92 ALA A O 1
ATOM 675 N N . VAL A 1 93 ? 18.973 4.980 -12.623 1.00 84.25 93 VAL A N 1
ATOM 676 C CA . VAL A 1 93 ? 17.551 4.594 -12.627 1.00 84.25 93 VAL A CA 1
ATOM 677 C C . VAL A 1 93 ? 16.917 4.714 -11.234 1.00 84.25 93 VAL A C 1
ATOM 679 O O . VAL A 1 93 ? 15.917 5.426 -11.114 1.00 84.25 93 VAL A O 1
ATOM 682 N N . PRO A 1 94 ? 17.484 4.121 -10.159 1.00 85.00 94 PRO A N 1
ATOM 683 C CA . PRO A 1 94 ? 16.936 4.303 -8.815 1.00 85.00 94 PRO A CA 1
ATOM 684 C C . PRO A 1 94 ? 17.043 5.750 -8.298 1.00 85.00 94 PRO A C 1
ATOM 686 O O . PRO A 1 94 ? 16.174 6.207 -7.555 1.00 85.00 94 PRO A O 1
ATOM 689 N N . CYS A 1 95 ? 18.055 6.526 -8.696 1.00 86.56 95 CYS A N 1
ATOM 690 C CA . CYS A 1 95 ? 18.145 7.945 -8.326 1.00 86.56 95 CYS A CA 1
ATOM 691 C C . CYS A 1 95 ? 17.066 8.798 -9.018 1.00 86.56 95 CYS A C 1
ATOM 693 O O . CYS A 1 95 ? 16.456 9.667 -8.398 1.00 86.56 95 CYS A O 1
ATOM 695 N N . LEU A 1 96 ? 16.777 8.542 -10.293 1.00 87.06 96 LEU A N 1
ATOM 696 C CA . LEU A 1 96 ? 15.713 9.245 -11.011 1.00 87.06 96 LEU A CA 1
ATOM 697 C C . LEU A 1 96 ? 14.327 8.842 -10.499 1.00 87.06 96 LEU A C 1
ATOM 699 O O . LEU A 1 96 ? 13.468 9.708 -10.301 1.00 87.06 96 LEU A O 1
ATOM 703 N N . SER A 1 97 ? 14.119 7.553 -10.216 1.00 85.31 97 SER A N 1
ATOM 704 C CA . SER A 1 97 ? 12.849 7.069 -9.675 1.00 85.31 97 SER A CA 1
ATOM 705 C C . SER A 1 97 ? 12.581 7.608 -8.269 1.00 85.31 97 SER A C 1
ATOM 707 O O . SER A 1 97 ? 11.444 7.969 -7.975 1.00 85.31 97 SER A O 1
ATOM 709 N N . THR A 1 98 ? 13.608 7.764 -7.426 1.00 85.56 98 THR A N 1
ATOM 710 C CA . THR A 1 98 ? 13.468 8.375 -6.090 1.00 85.56 98 THR A CA 1
ATOM 711 C C . THR A 1 98 ? 13.122 9.862 -6.157 1.00 85.56 98 THR A C 1
ATOM 713 O O . THR A 1 98 ? 12.234 10.308 -5.429 1.00 85.56 98 THR A O 1
ATOM 716 N N . ILE A 1 99 ? 13.727 10.635 -7.067 1.00 89.44 99 ILE A N 1
ATOM 717 C CA . ILE A 1 99 ? 13.354 12.046 -7.288 1.00 89.44 99 ILE A CA 1
ATOM 718 C C . ILE A 1 99 ? 11.899 12.156 -7.764 1.00 89.44 99 ILE A C 1
ATOM 720 O O . ILE A 1 99 ? 11.142 13.005 -7.281 1.00 89.44 99 ILE A O 1
ATOM 724 N N . ALA A 1 100 ? 11.487 11.301 -8.702 1.00 86.88 100 ALA A N 1
ATOM 725 C CA . ALA A 1 100 ? 10.113 11.268 -9.188 1.00 86.88 100 ALA A CA 1
ATOM 726 C C . ALA A 1 100 ? 9.130 10.855 -8.077 1.00 86.88 100 ALA A C 1
ATOM 728 O O . ALA A 1 100 ? 8.112 11.523 -7.883 1.00 86.88 100 ALA A O 1
ATOM 729 N N . ALA A 1 101 ? 9.468 9.837 -7.284 1.00 83.25 101 ALA A N 1
ATOM 730 C CA . ALA A 1 101 ? 8.680 9.402 -6.135 1.00 83.25 101 ALA A CA 1
ATOM 731 C C . ALA A 1 101 ? 8.517 10.519 -5.092 1.00 83.25 101 ALA A C 1
ATOM 733 O O . ALA A 1 101 ? 7.409 10.737 -4.606 1.00 83.25 101 ALA A O 1
ATOM 73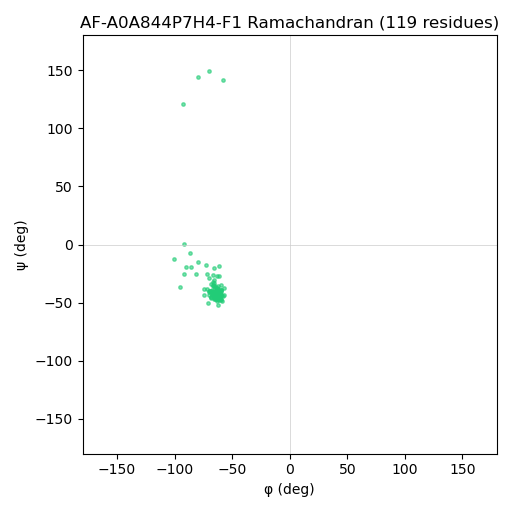4 N N . ALA A 1 102 ? 9.568 11.297 -4.808 1.00 85.94 102 ALA A N 1
ATOM 735 C CA . ALA A 1 102 ? 9.495 12.437 -3.892 1.00 85.94 102 ALA A CA 1
ATOM 736 C C . ALA A 1 102 ? 8.526 13.530 -4.384 1.00 85.94 102 ALA A C 1
ATOM 738 O O . ALA A 1 102 ? 7.769 14.104 -3.596 1.00 85.94 102 ALA A O 1
ATOM 739 N N . LYS A 1 103 ? 8.491 13.797 -5.698 1.00 87.44 103 LYS A N 1
ATOM 740 C CA . LYS A 1 103 ? 7.528 14.740 -6.291 1.00 87.44 103 LYS A CA 1
ATOM 741 C C . LYS A 1 103 ? 6.089 14.239 -6.171 1.00 87.44 103 LYS A C 1
ATOM 743 O O . LYS A 1 103 ? 5.203 15.031 -5.849 1.00 87.44 103 LYS A O 1
ATOM 748 N N . ILE A 1 104 ? 5.858 12.945 -6.387 1.00 81.12 104 ILE A N 1
ATOM 749 C CA . ILE A 1 104 ? 4.522 12.358 -6.231 1.00 81.12 104 ILE A CA 1
ATOM 750 C C . ILE A 1 104 ? 4.098 12.334 -4.763 1.00 81.12 104 ILE A C 1
ATOM 752 O O . ILE A 1 104 ? 2.963 12.689 -4.468 1.00 81.12 104 ILE A O 1
ATOM 756 N N . ALA A 1 105 ? 5.001 12.028 -3.832 1.00 82.69 105 ALA A N 1
ATOM 757 C CA . ALA A 1 105 ? 4.713 12.105 -2.401 1.00 82.69 105 ALA A CA 1
ATOM 758 C C . ALA A 1 105 ? 4.257 13.517 -1.991 1.00 82.69 105 ALA A C 1
ATOM 760 O O . ALA A 1 105 ? 3.247 13.666 -1.303 1.00 82.69 105 ALA A O 1
ATOM 761 N N . ARG A 1 106 ? 4.925 14.568 -2.494 1.00 84.94 106 ARG A N 1
ATOM 762 C CA . ARG A 1 106 ? 4.483 15.960 -2.299 1.00 84.94 106 ARG A CA 1
ATOM 763 C C . ARG A 1 106 ? 3.092 16.211 -2.888 1.00 84.94 106 ARG A C 1
ATOM 765 O O . ARG A 1 106 ? 2.287 16.895 -2.261 1.00 84.94 106 ARG A O 1
ATOM 772 N N . TRP A 1 107 ? 2.809 15.691 -4.080 1.00 85.44 107 TRP A N 1
ATOM 773 C CA . TRP A 1 107 ? 1.497 15.831 -4.713 1.00 85.44 107 TRP A CA 1
ATOM 774 C C . TRP A 1 107 ? 0.398 15.148 -3.888 1.00 85.44 107 TRP A C 1
ATOM 776 O O . TRP A 1 107 ? -0.590 15.797 -3.558 1.00 85.44 107 TRP A O 1
ATOM 786 N N . VAL A 1 108 ? 0.597 13.896 -3.460 1.00 80.94 108 VAL A N 1
ATOM 787 C CA . VAL A 1 108 ? -0.364 13.170 -2.609 1.00 80.94 108 VAL A CA 1
ATOM 788 C C . VAL A 1 108 ? -0.598 13.904 -1.288 1.00 80.94 108 VAL A C 1
ATOM 790 O O . VAL A 1 108 ? -1.738 14.004 -0.841 1.00 80.94 108 VAL A O 1
ATOM 793 N N . TRP A 1 109 ? 0.448 14.482 -0.692 1.00 80.19 109 TRP A N 1
ATOM 794 C CA . TRP A 1 109 ? 0.316 15.271 0.533 1.00 80.19 109 TRP A CA 1
ATOM 795 C C . TRP A 1 109 ? -0.608 16.483 0.358 1.00 80.19 109 TRP A C 1
ATOM 797 O O . TRP A 1 109 ? -1.483 16.726 1.187 1.00 80.19 109 TRP A O 1
ATOM 807 N N . ILE A 1 110 ? -0.474 17.218 -0.751 1.00 83.50 110 ILE A N 1
ATOM 808 C CA . ILE A 1 110 ? -1.358 18.353 -1.067 1.00 83.50 110 ILE A CA 1
ATOM 809 C C . ILE A 1 110 ? -2.817 17.886 -1.198 1.00 83.50 110 ILE A C 1
ATOM 811 O O . ILE A 1 110 ? -3.724 18.541 -0.683 1.00 83.50 110 ILE A O 1
ATOM 815 N N . TRP A 1 111 ? -3.047 16.733 -1.831 1.00 77.38 111 TRP A N 1
ATOM 816 C CA . TRP A 1 111 ? -4.381 16.140 -1.958 1.00 77.38 111 TRP A CA 1
ATOM 817 C C . TRP A 1 111 ? -4.973 15.701 -0.623 1.00 77.38 111 TRP A C 1
ATOM 819 O O . TRP A 1 111 ? -6.149 15.962 -0.372 1.00 77.38 111 TRP A O 1
ATOM 829 N N . GLN A 1 112 ? -4.179 15.068 0.243 1.00 70.81 112 GLN A N 1
ATOM 830 C CA . GLN A 1 112 ? -4.625 14.691 1.581 1.00 70.81 112 GLN A CA 1
ATOM 831 C C . GLN A 1 112 ? -5.075 15.930 2.363 1.00 70.81 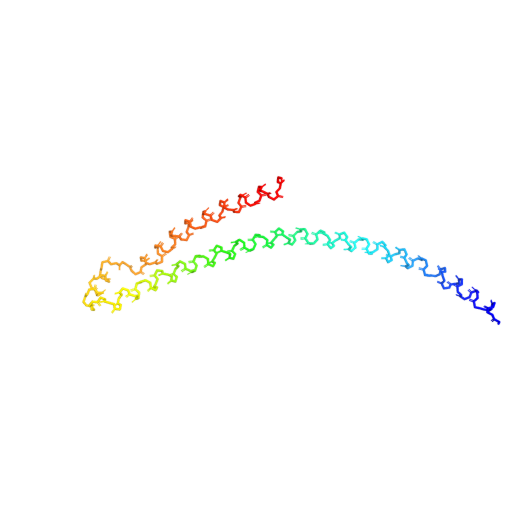112 GLN A C 1
ATOM 833 O O . GLN A 1 112 ? -6.161 15.925 2.941 1.00 70.81 112 GLN A O 1
ATOM 838 N N . VAL A 1 113 ? -4.261 16.990 2.374 1.00 70.12 113 VAL A N 1
ATOM 839 C CA . VAL A 1 113 ? -4.584 18.235 3.087 1.00 70.12 113 VAL A CA 1
ATOM 840 C C . VAL A 1 113 ? -5.880 18.846 2.545 1.00 70.12 113 VAL A C 1
ATOM 842 O O . VAL A 1 113 ? -6.758 19.216 3.323 1.00 70.12 113 VAL A O 1
ATOM 845 N N . TYR A 1 114 ? -6.057 18.871 1.220 1.00 70.44 114 TYR A N 1
ATOM 846 C CA . TYR A 1 114 ? -7.303 19.323 0.595 1.00 70.44 114 TYR A CA 1
ATOM 847 C C . TYR A 1 114 ? -8.516 18.465 0.999 1.00 70.44 114 TYR A C 1
ATOM 849 O O . TYR A 1 114 ? -9.568 19.002 1.349 1.00 70.44 114 TYR A O 1
ATOM 857 N N . ALA A 1 115 ? -8.377 17.136 0.992 1.00 65.81 115 ALA A N 1
ATOM 858 C CA . ALA A 1 115 ? -9.451 16.217 1.359 1.00 65.81 115 ALA A CA 1
ATOM 859 C C . ALA A 1 115 ? -9.863 16.361 2.833 1.00 65.81 115 ALA A C 1
ATOM 861 O O . ALA A 1 115 ? -11.056 16.387 3.128 1.00 65.81 115 ALA A O 1
ATOM 862 N N . ILE A 1 116 ? -8.904 16.515 3.752 1.00 66.25 116 ILE A N 1
ATOM 863 C CA . ILE A 1 116 ? -9.180 16.726 5.182 1.00 66.25 116 ILE A CA 1
ATOM 864 C C . ILE A 1 116 ? -9.947 18.034 5.398 1.00 66.25 116 ILE A C 1
ATOM 866 O O . ILE A 1 116 ? -10.965 18.040 6.093 1.00 66.25 116 ILE A O 1
ATOM 870 N N . HIS A 1 117 ? -9.508 19.130 4.773 1.00 66.00 117 HIS A N 1
ATOM 871 C CA . HIS A 1 117 ? -10.201 20.414 4.887 1.00 66.00 117 HIS A CA 1
ATOM 872 C C . HIS A 1 117 ? -11.635 20.357 4.355 1.00 66.00 117 HIS A C 1
ATOM 874 O O . HIS A 1 117 ? -12.534 20.903 4.985 1.00 66.00 117 HIS A O 1
ATOM 880 N N . LYS A 1 118 ? -11.874 19.651 3.246 1.00 59.56 118 LYS A N 1
ATOM 881 C CA . LYS A 1 118 ? -13.211 19.537 2.649 1.00 59.56 118 LYS A CA 1
ATOM 882 C C . LYS A 1 118 ? -14.179 18.655 3.449 1.00 59.56 118 LYS A C 1
ATOM 884 O O . LYS A 1 118 ? -15.381 18.822 3.318 1.00 59.56 118 LYS A O 1
ATOM 889 N N . VAL A 1 119 ? -13.676 17.707 4.240 1.00 58.31 119 VAL A N 1
ATOM 890 C CA . VAL A 1 119 ? -14.499 16.807 5.077 1.00 58.31 119 VAL A CA 1
ATOM 891 C C . VAL A 1 119 ? -14.838 17.429 6.439 1.00 58.31 119 VAL A C 1
ATOM 893 O O . VAL A 1 119 ? -15.774 16.983 7.096 1.00 58.31 119 VAL A O 1
ATOM 896 N N . THR A 1 120 ? -14.082 18.443 6.866 1.00 52.88 120 THR A N 1
ATOM 897 C CA . THR A 1 120 ? -14.250 19.102 8.175 1.00 52.88 120 THR A CA 1
ATOM 898 C C . THR A 1 120 ? -15.006 20.438 8.076 1.00 52.88 120 THR A C 1
ATOM 900 O O . THR A 1 120 ? -15.388 20.987 9.107 1.00 52.88 120 THR A O 1
ATOM 903 N N . GLY A 1 121 ? -15.193 20.966 6.860 1.00 46.16 121 GLY A N 1
ATOM 904 C CA . GLY A 1 121 ? -15.937 22.198 6.567 1.00 46.16 121 GLY A CA 1
ATOM 905 C C . GLY A 1 121 ? -17.384 21.965 6.160 1.00 46.16 121 GLY A C 1
ATOM 906 O O . GLY A 1 121 ? -17.704 20.841 5.713 1.00 46.16 121 GLY A O 1
#

pLDDT: mean 77.06, std 8.23, range [46.16, 89.44]

Radius of gyration: 32.31 Å; Cα contacts (8 Å, |Δi|>4): 26; chains: 1; bounding box: 86×46×73 Å